Protein AF-A0A5E4ZLG0-F1 (afdb_monomer_lite)

Secondary structure (DSSP, 8-state):
--EEEEEEETTEEEEEEEEE-TTSSEEEEEEEEE-SSS--EE---------BS-HHHHHHHHHHHHHHHHHHHH--

pLDDT: mean 75.84, std 11.66, range [51.03, 87.5]

Organism: NCBI:txid2508302

Structure (mmCIF, N/CA/C/O backbone):
data_AF-A0A5E4ZLG0-F1
#
_entry.id   AF-A0A5E4ZLG0-F1
#
loop_
_atom_site.group_PDB
_atom_site.id
_atom_site.type_symbol
_atom_site.label_atom_id
_atom_site.label_alt_id
_atom_site.label_comp_id
_atom_site.label_asym_id
_atom_site.label_entity_id
_atom_site.label_seq_id
_atom_site.pdbx_PDB_ins_code
_atom_site.Cartn_x
_atom_site.Cartn_y
_atom_site.Cartn_z
_atom_site.occupancy
_atom_site.B_iso_or_equiv
_atom_site.auth_seq_id
_atom_site.auth_comp_id
_atom_site.auth_asym_id
_atom_site.auth_atom_id
_atom_site.pdbx_PDB_model_num
ATOM 1 N N . MET A 1 1 ? 4.670 5.096 -17.182 1.00 51.03 1 MET A N 1
ATOM 2 C CA . MET A 1 1 ? 3.604 6.062 -16.831 1.00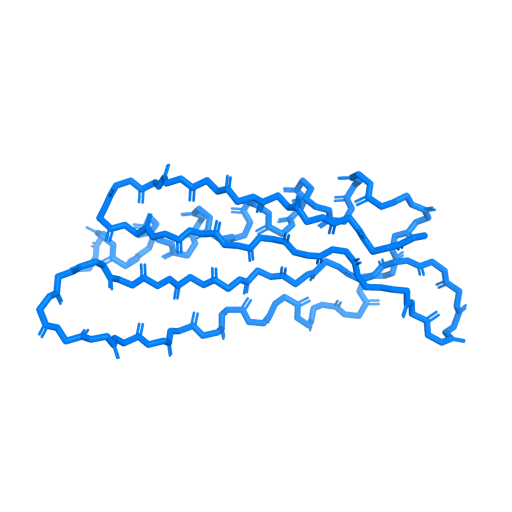 51.03 1 MET A CA 1
ATOM 3 C C . MET A 1 1 ? 3.544 6.090 -15.304 1.00 51.03 1 MET A C 1
ATOM 5 O O . MET A 1 1 ? 4.395 5.467 -14.688 1.00 51.03 1 MET A O 1
ATOM 9 N N . ALA A 1 2 ? 2.670 6.863 -14.664 1.00 62.62 2 ALA A N 1
ATOM 10 C CA . ALA A 1 2 ? 2.408 6.669 -13.235 1.00 62.62 2 ALA A CA 1
ATOM 11 C C . ALA A 1 2 ? 1.072 5.934 -13.132 1.00 62.62 2 ALA A C 1
ATOM 13 O O . ALA A 1 2 ? 0.060 6.462 -13.595 1.00 62.62 2 ALA A O 1
ATOM 14 N N . ALA A 1 3 ? 1.076 4.718 -12.591 1.00 73.06 3 ALA A N 1
ATOM 15 C CA . ALA A 1 3 ? -0.144 3.955 -12.365 1.00 73.06 3 ALA A CA 1
ATOM 16 C C . ALA A 1 3 ? -0.629 4.209 -10.935 1.00 73.06 3 ALA A C 1
ATOM 18 O O . ALA A 1 3 ? 0.166 4.214 -9.995 1.00 73.06 3 ALA A O 1
ATOM 19 N N . VAL A 1 4 ? -1.928 4.460 -10.771 1.00 80.44 4 VAL A N 1
ATOM 20 C CA . VAL A 1 4 ? -2.540 4.743 -9.468 1.00 80.44 4 VAL A CA 1
ATOM 21 C C . VAL A 1 4 ? -3.775 3.869 -9.306 1.00 80.44 4 VAL A C 1
ATOM 23 O O . VAL A 1 4 ? -4.647 3.853 -10.171 1.00 80.44 4 VAL A O 1
ATOM 26 N N . LEU A 1 5 ? -3.850 3.158 -8.186 1.00 83.19 5 LEU A N 1
ATOM 27 C CA . LEU A 1 5 ? -4.985 2.342 -7.785 1.00 83.19 5 LEU A CA 1
ATOM 28 C C . LEU A 1 5 ? -5.562 2.911 -6.492 1.00 83.19 5 LEU A C 1
ATOM 30 O O . LEU A 1 5 ? -4.899 2.926 -5.460 1.00 83.19 5 LEU A O 1
ATOM 34 N N . THR A 1 6 ? -6.812 3.358 -6.533 1.00 85.62 6 THR A N 1
ATOM 35 C CA . THR A 1 6 ? -7.511 3.858 -5.346 1.00 85.62 6 THR A CA 1
ATOM 36 C C . THR A 1 6 ? -8.656 2.927 -4.994 1.00 85.62 6 THR A C 1
ATOM 38 O O . THR A 1 6 ? -9.479 2.601 -5.847 1.00 85.62 6 THR A O 1
ATOM 41 N N . PHE A 1 7 ? -8.727 2.501 -3.738 1.00 86.12 7 PHE A N 1
ATOM 42 C CA . PHE A 1 7 ? -9.811 1.659 -3.248 1.00 86.12 7 PHE A CA 1
ATOM 43 C C . PHE A 1 7 ? -10.165 2.000 -1.803 1.00 86.12 7 PHE A C 1
ATOM 45 O O . PHE A 1 7 ? -9.371 2.567 -1.057 1.00 86.12 7 PHE A O 1
ATOM 52 N N . ARG A 1 8 ? -11.387 1.650 -1.404 1.00 84.69 8 ARG A N 1
ATOM 53 C CA . ARG A 1 8 ? -11.841 1.770 -0.015 1.00 84.69 8 ARG A CA 1
ATOM 54 C C . ARG A 1 8 ? -11.730 0.411 0.655 1.00 84.69 8 ARG A C 1
ATOM 56 O O . ARG A 1 8 ? -12.078 -0.602 0.048 1.00 84.69 8 ARG A O 1
ATOM 63 N N . TYR A 1 9 ? -11.257 0.392 1.892 1.00 85.88 9 TYR A N 1
ATOM 64 C CA . TYR A 1 9 ? -11.157 -0.822 2.691 1.00 85.88 9 TYR A CA 1
ATOM 65 C C . TYR A 1 9 ? -11.485 -0.488 4.144 1.00 85.88 9 TYR A C 1
ATOM 67 O O . TYR A 1 9 ? -10.766 0.278 4.780 1.00 85.88 9 TYR A O 1
ATOM 75 N N . ARG A 1 10 ? -12.594 -1.045 4.652 1.00 84.44 10 ARG A N 1
ATOM 76 C CA . ARG A 1 10 ? -13.183 -0.674 5.953 1.00 84.44 10 ARG A CA 1
ATOM 77 C C . ARG A 1 10 ? -13.440 0.844 6.027 1.00 84.44 10 ARG A C 1
ATOM 79 O O . ARG A 1 10 ? -13.997 1.404 5.083 1.00 84.44 10 ARG A O 1
ATOM 86 N N . ASP A 1 11 ? -12.987 1.500 7.093 1.00 85.06 11 ASP A N 1
ATOM 87 C CA . ASP A 1 11 ? -13.100 2.948 7.316 1.00 85.06 11 ASP A CA 1
ATOM 88 C C . ASP A 1 11 ? -11.917 3.741 6.740 1.00 85.06 11 ASP A C 1
ATOM 90 O O . ASP A 1 11 ? -11.699 4.904 7.088 1.00 85.06 11 ASP A O 1
ATOM 94 N N . TYR A 1 12 ? -11.150 3.117 5.840 1.00 83.50 12 TYR A N 1
ATOM 95 C CA . TYR A 1 12 ? -9.961 3.698 5.237 1.00 83.50 12 TYR A CA 1
ATOM 96 C C . TYR A 1 12 ? -10.112 3.881 3.722 1.00 83.50 12 TYR A C 1
ATOM 98 O O . TYR A 1 12 ? -10.657 3.039 3.001 1.00 83.50 12 TYR A O 1
ATOM 106 N N . SER A 1 13 ? -9.577 4.993 3.228 1.00 85.69 13 SER A N 1
ATOM 107 C CA . SER A 1 13 ? -9.313 5.247 1.816 1.00 85.69 13 SER A CA 1
ATOM 108 C C . SER A 1 13 ? -7.847 4.936 1.531 1.00 85.69 13 SER A C 1
ATOM 110 O O . SER A 1 13 ? -6.962 5.471 2.197 1.00 85.69 13 SER A O 1
ATOM 112 N N . VAL A 1 14 ? -7.588 4.060 0.563 1.00 85.25 14 VAL A N 1
ATOM 113 C CA . VAL A 1 14 ? -6.244 3.603 0.200 1.00 85.25 14 VAL A CA 1
ATOM 114 C C . VAL A 1 14 ? -5.915 4.060 -1.211 1.00 85.25 14 VAL A C 1
ATOM 116 O O . VAL A 1 14 ? -6.669 3.795 -2.147 1.00 85.25 14 VAL A O 1
ATOM 119 N N . ILE A 1 15 ? -4.777 4.726 -1.369 1.00 86.56 15 ILE A N 1
ATOM 120 C CA . ILE A 1 15 ? -4.230 5.170 -2.649 1.00 86.56 15 ILE A CA 1
ATOM 121 C C . ILE A 1 15 ? -2.879 4.486 -2.836 1.00 86.56 15 ILE A C 1
ATOM 123 O O . ILE A 1 15 ? -1.914 4.818 -2.158 1.00 86.56 15 ILE A O 1
ATOM 127 N N . CYS A 1 16 ? -2.800 3.542 -3.762 1.00 85.19 16 CYS A N 1
ATOM 128 C CA . CYS A 1 16 ? -1.554 2.928 -4.195 1.00 85.19 16 CYS A CA 1
ATOM 129 C C . CYS A 1 16 ? -1.059 3.638 -5.456 1.00 85.19 16 CYS A C 1
ATOM 131 O O . CYS A 1 16 ? -1.836 3.862 -6.382 1.00 85.19 16 CYS A O 1
ATOM 133 N N . SER A 1 17 ? 0.219 3.980 -5.516 1.00 83.81 17 SER A N 1
ATOM 134 C CA . SER A 1 17 ? 0.867 4.565 -6.684 1.00 83.81 17 SER A CA 1
ATOM 135 C C . SER A 1 17 ? 2.140 3.799 -7.022 1.00 83.81 17 SER A C 1
ATOM 137 O O . SER A 1 17 ? 2.939 3.480 -6.147 1.00 83.81 17 SER A O 1
ATOM 139 N N . ALA A 1 18 ? 2.331 3.496 -8.302 1.00 84.00 18 ALA A N 1
ATOM 140 C CA . ALA A 1 18 ? 3.595 3.013 -8.833 1.00 84.00 18 ALA A CA 1
ATOM 141 C C . ALA A 1 18 ? 4.368 4.210 -9.388 1.00 84.00 18 ALA A C 1
ATOM 143 O O . ALA A 1 18 ? 3.924 4.874 -10.331 1.00 84.00 18 ALA A O 1
ATOM 144 N N . LEU A 1 19 ? 5.513 4.501 -8.778 1.00 82.25 19 LEU A N 1
ATOM 145 C CA . LEU A 1 19 ? 6.395 5.590 -9.175 1.00 82.25 19 LEU A CA 1
ATOM 146 C C . LEU A 1 19 ? 7.638 5.016 -9.862 1.00 82.25 19 LEU A C 1
ATOM 148 O O . LEU A 1 19 ? 8.215 4.055 -9.357 1.00 82.25 19 LEU A O 1
ATOM 152 N N . PRO A 1 20 ? 8.079 5.578 -10.998 1.00 80.50 20 PRO A N 1
ATOM 153 C CA . PRO A 1 20 ? 9.301 5.128 -11.652 1.00 80.50 20 PRO A CA 1
ATOM 154 C C . PRO A 1 20 ? 10.517 5.396 -10.756 1.00 80.50 20 PRO A C 1
ATOM 156 O O . PRO A 1 20 ? 10.685 6.502 -10.237 1.00 80.50 20 PRO A O 1
ATOM 159 N N . HIS A 1 21 ? 11.373 4.390 -10.589 1.00 79.69 21 HIS A N 1
ATOM 160 C CA . HIS A 1 21 ? 12.554 4.474 -9.736 1.00 79.69 21 HIS A CA 1
ATOM 161 C C . HIS A 1 21 ? 13.806 4.850 -10.555 1.00 79.69 21 HIS A C 1
ATOM 163 O O . HIS A 1 21 ? 14.016 4.308 -11.644 1.00 79.69 21 HIS A O 1
ATOM 169 N N . PRO A 1 22 ? 14.699 5.730 -10.054 1.00 76.88 22 PRO A N 1
ATOM 170 C CA . PRO A 1 22 ? 15.878 6.189 -10.799 1.00 76.88 22 PRO A CA 1
ATOM 171 C C . PRO A 1 22 ? 16.899 5.088 -11.136 1.00 76.88 22 PRO A C 1
ATOM 173 O O . PRO A 1 22 ? 17.697 5.267 -12.052 1.00 76.88 22 PRO A O 1
ATOM 176 N N . LYS A 1 23 ? 16.877 3.942 -10.439 1.00 77.00 23 LYS A N 1
ATOM 177 C CA . LYS A 1 23 ? 17.701 2.758 -10.775 1.00 77.00 23 LYS A CA 1
ATOM 178 C C . LYS A 1 23 ? 17.077 1.855 -11.860 1.00 77.00 23 LYS A C 1
ATOM 180 O O . LYS A 1 23 ? 17.657 0.824 -12.184 1.00 77.00 23 LYS A O 1
ATOM 185 N N . GLY A 1 24 ? 15.932 2.244 -12.425 1.00 77.06 24 GLY A N 1
ATOM 186 C CA . GLY A 1 24 ? 15.107 1.419 -13.309 1.00 77.06 24 GLY A CA 1
ATOM 187 C C . GLY A 1 24 ? 14.033 0.653 -12.534 1.00 77.06 24 GLY A C 1
ATOM 188 O O . GLY A 1 24 ? 14.232 0.324 -11.368 1.00 77.06 24 GLY A O 1
ATOM 189 N N . GLY A 1 25 ? 12.894 0.388 -13.178 1.00 82.19 25 GLY A N 1
ATOM 190 C CA . GLY A 1 25 ? 11.726 -0.245 -12.553 1.00 82.19 25 GLY A CA 1
ATOM 191 C C . GLY A 1 25 ? 10.783 0.744 -11.858 1.00 82.19 25 GLY A C 1
ATOM 192 O O . GLY A 1 25 ? 10.846 1.955 -12.083 1.00 82.19 25 GLY A O 1
ATOM 193 N N . PHE A 1 26 ? 9.900 0.210 -11.020 1.00 80.81 26 PHE A N 1
ATOM 194 C CA . PHE A 1 26 ? 8.828 0.923 -10.337 1.00 80.81 26 PHE A CA 1
ATOM 195 C C . PHE A 1 26 ? 8.823 0.600 -8.847 1.00 80.81 26 PHE A C 1
ATOM 197 O O . PHE A 1 26 ? 8.995 -0.549 -8.444 1.00 80.81 26 PHE A O 1
ATOM 204 N N . THR A 1 27 ? 8.592 1.619 -8.031 1.00 82.50 27 THR A N 1
ATOM 205 C CA . THR A 1 27 ? 8.407 1.495 -6.588 1.00 82.50 27 THR A CA 1
ATOM 206 C C . THR A 1 27 ? 6.936 1.696 -6.263 1.00 82.50 27 THR A C 1
ATOM 208 O O . THR A 1 27 ? 6.319 2.666 -6.713 1.00 82.50 27 THR A O 1
ATOM 211 N N . GLY A 1 28 ? 6.373 0.774 -5.487 1.00 81.00 28 GLY A N 1
ATOM 212 C CA . GLY A 1 28 ? 5.003 0.860 -4.999 1.00 81.00 28 GLY A CA 1
ATOM 213 C C . GLY A 1 28 ? 4.931 1.705 -3.734 1.00 81.00 28 GLY A C 1
ATOM 214 O O . GLY A 1 28 ? 5.635 1.442 -2.762 1.00 81.00 28 GLY A O 1
ATOM 215 N N . LYS A 1 29 ? 4.055 2.703 -3.716 1.00 83.19 29 LYS A N 1
ATOM 216 C CA . LYS A 1 29 ? 3.766 3.529 -2.545 1.00 83.19 29 LYS A CA 1
ATOM 217 C C . LYS A 1 29 ? 2.290 3.415 -2.198 1.00 83.19 29 LYS A C 1
ATOM 219 O O . LYS A 1 29 ? 1.443 3.596 -3.065 1.00 83.19 29 LYS A O 1
ATOM 224 N N . ALA A 1 30 ? 1.971 3.117 -0.943 1.00 83.06 30 ALA A N 1
ATOM 225 C CA . ALA A 1 30 ? 0.601 3.126 -0.449 1.00 83.06 30 ALA A CA 1
ATOM 226 C C . ALA A 1 30 ? 0.366 4.303 0.499 1.00 83.06 30 ALA A C 1
ATOM 228 O O . ALA A 1 30 ? 1.157 4.587 1.390 1.00 83.06 30 ALA A O 1
ATOM 229 N N . LEU A 1 31 ? -0.756 4.986 0.336 1.00 82.38 31 LEU A N 1
ATOM 230 C CA . LEU A 1 31 ? -1.195 6.050 1.222 1.00 82.38 31 LEU A CA 1
ATOM 231 C C . LEU A 1 31 ? -2.553 5.663 1.793 1.00 82.38 31 LEU A C 1
ATOM 233 O O . LEU A 1 31 ? -3.480 5.356 1.046 1.00 82.38 31 LEU A O 1
ATOM 237 N N . VAL A 1 32 ? -2.658 5.652 3.121 1.00 81.31 32 VAL A N 1
ATOM 238 C CA . VAL A 1 32 ? -3.839 5.179 3.841 1.00 81.31 32 VAL A CA 1
ATOM 239 C C . VAL A 1 32 ? -4.431 6.342 4.643 1.00 81.31 32 VAL A C 1
ATOM 241 O O . VAL A 1 32 ? -3.753 7.006 5.425 1.00 81.31 32 VAL A O 1
ATOM 244 N N . GLN A 1 33 ? -5.713 6.625 4.435 1.00 78.62 33 GLN A N 1
ATOM 245 C CA . GLN A 1 33 ? -6.427 7.737 5.067 1.00 78.62 33 GLN A CA 1
ATOM 246 C C . GLN A 1 33 ? -7.634 7.216 5.836 1.00 78.62 33 GLN A C 1
ATOM 248 O O . GLN A 1 33 ? -8.475 6.538 5.257 1.00 78.62 33 GLN A O 1
ATOM 253 N N . ILE A 1 34 ? -7.751 7.566 7.117 1.00 78.81 34 ILE A N 1
ATOM 254 C CA . ILE A 1 34 ? -8.945 7.281 7.928 1.00 78.81 34 ILE A CA 1
ATOM 255 C C . ILE A 1 34 ? -10.066 8.251 7.541 1.00 78.81 34 ILE A C 1
ATOM 257 O O . ILE A 1 34 ? -9.829 9.452 7.409 1.00 78.81 34 ILE A O 1
ATOM 261 N N . ILE A 1 35 ? -11.284 7.735 7.370 1.00 73.62 35 ILE A N 1
ATOM 262 C CA . ILE A 1 35 ? -12.455 8.507 6.924 1.00 73.62 35 ILE A CA 1
ATOM 263 C C . ILE A 1 35 ? -13.225 9.131 8.111 1.00 73.62 35 ILE A C 1
ATOM 265 O O . ILE A 1 35 ? -14.022 10.050 7.921 1.00 73.62 35 ILE A O 1
ATOM 269 N N . GLU A 1 36 ? -12.958 8.718 9.351 1.00 63.31 36 GLU A N 1
ATOM 270 C CA . GLU A 1 36 ? -13.608 9.27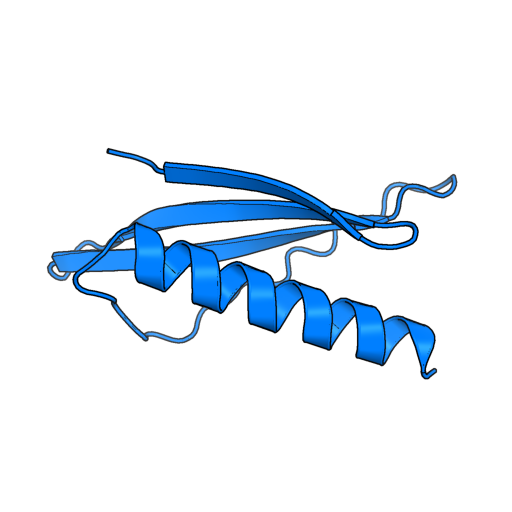6 10.542 1.00 63.31 36 GLU A CA 1
ATOM 271 C C . GLU A 1 36 ? -12.964 10.579 11.036 1.00 63.31 36 GLU A C 1
ATOM 273 O O . GLU A 1 36 ? -11.881 10.551 11.612 1.00 63.31 36 GLU A O 1
ATOM 278 N N . GLY A 1 37 ? -13.681 11.702 10.870 1.00 58.69 37 GLY A N 1
ATOM 279 C CA . GLY A 1 37 ? -13.740 12.891 11.752 1.00 58.69 37 GLY A CA 1
ATOM 280 C C . GLY A 1 37 ? -12.475 13.729 12.007 1.00 58.69 37 GLY A C 1
ATOM 281 O O . GLY A 1 37 ? -12.569 14.933 12.231 1.00 58.69 37 GLY A O 1
ATOM 282 N N . MET A 1 38 ? -11.291 13.138 11.941 1.00 53.59 38 MET A N 1
ATOM 283 C CA . MET A 1 38 ? -9.985 13.768 11.996 1.00 53.59 38 MET A CA 1
ATOM 284 C C . MET A 1 38 ? -9.119 13.057 10.970 1.00 53.59 38 MET A C 1
ATOM 286 O O . MET A 1 38 ? -8.743 11.901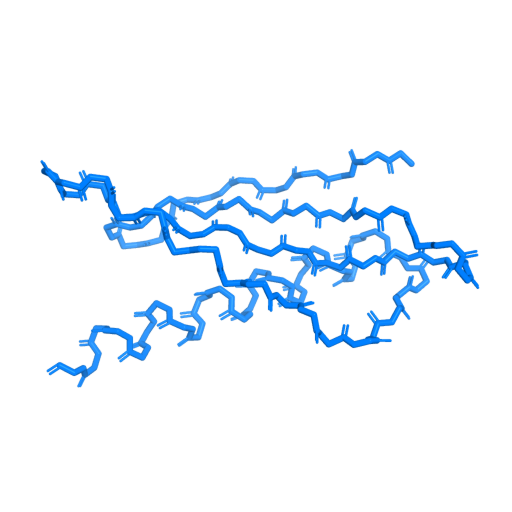 11.150 1.00 53.59 38 MET A O 1
ATOM 290 N N . ILE A 1 39 ? -8.807 13.765 9.888 1.00 51.94 39 ILE A N 1
ATOM 291 C CA . ILE A 1 39 ? -7.939 13.293 8.815 1.00 51.94 39 ILE A CA 1
ATOM 292 C C . ILE A 1 39 ? -6.555 12.986 9.412 1.00 51.94 39 ILE A C 1
ATOM 294 O O . 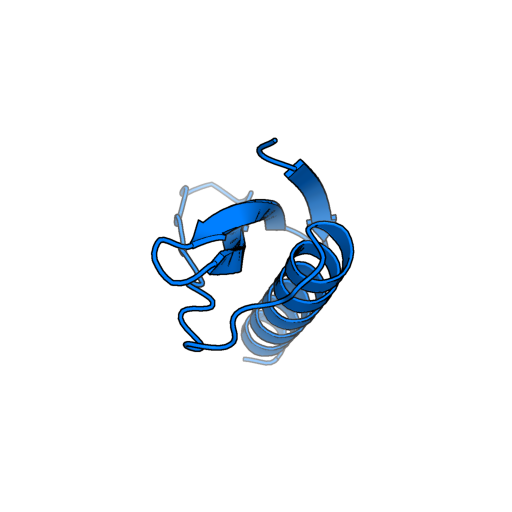ILE A 1 39 ? -5.690 13.853 9.514 1.00 51.94 39 ILE A O 1
ATOM 298 N N . ARG A 1 40 ? -6.337 11.743 9.845 1.00 56.78 40 ARG A N 1
ATOM 299 C CA . ARG A 1 40 ? -5.003 11.218 10.127 1.00 56.78 40 ARG A CA 1
ATOM 300 C C . ARG A 1 40 ? -4.484 10.660 8.811 1.00 56.78 40 ARG A C 1
ATOM 302 O O . ARG A 1 40 ? -4.818 9.542 8.429 1.00 56.78 40 ARG A O 1
ATOM 309 N N . HIS A 1 41 ? -3.702 11.464 8.093 1.00 55.97 41 HIS A N 1
ATOM 310 C CA . HIS A 1 41 ? -2.896 10.965 6.982 1.00 55.97 41 HIS A CA 1
ATOM 311 C C . HIS A 1 41 ? -1.808 10.066 7.570 1.00 55.97 41 HIS A C 1
ATOM 313 O O . HIS A 1 41 ? -0.855 10.565 8.162 1.00 55.97 41 HIS A O 1
ATOM 319 N N . HIS A 1 42 ? -1.979 8.748 7.467 1.00 59.12 42 HIS A N 1
ATOM 320 C CA . HIS A 1 42 ? -0.883 7.814 7.689 1.00 59.12 42 HIS A CA 1
ATOM 321 C C . HIS A 1 42 ? -0.342 7.409 6.326 1.00 59.12 42 HIS A C 1
ATOM 323 O O . HIS A 1 42 ? -0.915 6.608 5.588 1.00 59.12 42 HIS A O 1
ATOM 329 N N . GLU A 1 43 ? 0.776 8.024 5.971 1.00 56.31 43 GLU A N 1
ATOM 330 C CA . GLU A 1 43 ? 1.547 7.608 4.816 1.00 56.31 43 GLU A CA 1
ATOM 331 C C . GLU A 1 43 ? 2.283 6.324 5.209 1.00 56.31 43 GLU A C 1
ATOM 333 O O . GLU A 1 43 ? 3.311 6.353 5.884 1.00 56.31 43 GLU A O 1
ATOM 338 N N . VAL A 1 44 ? 1.697 5.175 4.867 1.00 55.88 44 VAL A N 1
ATOM 339 C CA . VAL A 1 44 ? 2.369 3.881 5.006 1.00 55.88 44 VAL A CA 1
ATOM 340 C C . VAL A 1 44 ? 3.324 3.766 3.833 1.00 55.88 44 VAL A C 1
ATOM 342 O O . VAL A 1 44 ? 3.034 3.148 2.812 1.00 55.88 44 VAL A O 1
ATOM 345 N N . GLU A 1 45 ? 4.464 4.432 3.956 1.00 54.62 45 GLU A N 1
ATOM 346 C CA . GLU A 1 45 ? 5.470 4.385 2.917 1.00 54.62 45 GLU A CA 1
ATOM 347 C C . GLU A 1 45 ? 6.052 2.970 2.859 1.00 54.62 45 GLU A C 1
ATOM 349 O O . GLU A 1 45 ? 6.859 2.564 3.695 1.00 54.62 45 GLU A O 1
ATOM 354 N N . THR A 1 46 ? 5.636 2.198 1.856 1.00 55.50 46 THR A N 1
ATOM 355 C CA . THR A 1 46 ? 6.322 0.984 1.413 1.00 55.50 46 THR A CA 1
ATOM 356 C C . THR A 1 46 ? 7.650 1.361 0.756 1.00 55.50 46 THR A C 1
ATOM 358 O O . THR A 1 46 ? 7.908 1.041 -0.394 1.00 55.50 46 THR A O 1
ATOM 361 N N . LEU A 1 47 ? 8.528 2.040 1.498 1.00 51.03 47 LEU A N 1
ATOM 362 C CA . LEU A 1 47 ? 9.958 2.130 1.205 1.00 51.03 47 LEU A CA 1
ATOM 363 C C . LEU A 1 47 ? 10.611 0.807 1.606 1.00 51.03 47 LEU A C 1
ATOM 365 O O . LEU A 1 47 ? 11.500 0.742 2.451 1.00 51.03 47 LEU A O 1
ATOM 369 N N . LYS A 1 48 ? 10.144 -0.288 1.019 1.00 51.38 48 LYS A N 1
ATOM 370 C CA . LYS A 1 48 ? 11.067 -1.379 0.769 1.00 51.38 48 LYS A CA 1
ATOM 371 C C . LYS A 1 48 ? 11.784 -0.953 -0.503 1.00 51.38 48 LYS A C 1
ATOM 373 O O . LYS A 1 48 ? 11.121 -0.617 -1.476 1.00 51.38 48 LYS A O 1
ATOM 378 N N . ASP A 1 49 ? 13.113 -0.951 -0.500 1.00 56.50 49 ASP A N 1
ATOM 379 C CA . ASP A 1 49 ? 13.974 -0.761 -1.687 1.00 56.50 49 ASP A CA 1
ATOM 380 C C . ASP A 1 49 ? 13.710 -1.810 -2.806 1.00 56.50 49 ASP A C 1
ATOM 382 O O . ASP A 1 49 ? 14.514 -1.997 -3.720 1.00 56.50 49 ASP A O 1
ATOM 386 N N . ASP A 1 50 ? 12.580 -2.513 -2.743 1.00 66.38 50 ASP A N 1
ATOM 387 C CA . ASP A 1 50 ? 12.112 -3.493 -3.693 1.00 66.38 50 ASP A CA 1
ATOM 388 C C . ASP A 1 50 ? 11.632 -2.723 -4.931 1.00 66.38 50 ASP A C 1
ATOM 390 O O . ASP A 1 50 ? 10.623 -2.016 -4.954 1.00 66.38 50 ASP A O 1
ATOM 394 N N . THR A 1 51 ? 12.474 -2.769 -5.960 1.00 70.56 51 THR A N 1
ATOM 395 C CA . THR A 1 51 ? 12.193 -2.166 -7.257 1.00 70.56 51 THR A CA 1
ATOM 396 C C . THR A 1 51 ? 11.595 -3.242 -8.147 1.00 70.56 51 THR A C 1
ATOM 398 O O . THR A 1 51 ? 12.236 -4.263 -8.403 1.00 70.56 51 THR A O 1
ATOM 401 N N . HIS A 1 52 ? 10.373 -3.032 -8.626 1.00 77.75 52 HIS A N 1
ATOM 402 C CA . HIS A 1 52 ? 9.669 -4.015 -9.444 1.00 77.75 52 HIS A CA 1
ATOM 403 C C . HIS A 1 52 ? 9.832 -3.706 -10.933 1.00 77.75 52 HIS A C 1
ATOM 405 O O . HIS A 1 52 ? 9.859 -2.538 -11.326 1.00 77.75 52 HIS A O 1
ATOM 411 N N . PRO A 1 53 ? 9.924 -4.728 -11.796 1.00 76.06 53 PRO A N 1
ATOM 412 C CA . PRO A 1 53 ? 9.984 -4.521 -13.240 1.00 76.06 53 PRO A CA 1
ATOM 413 C C . PRO A 1 53 ? 8.638 -4.069 -13.836 1.00 76.06 53 PRO A C 1
ATOM 415 O O . PRO A 1 53 ? 8.633 -3.513 -14.931 1.00 76.06 53 PRO A O 1
ATOM 418 N N . ASP A 1 54 ? 7.523 -4.282 -13.127 1.00 81.56 54 ASP A N 1
ATOM 419 C CA . ASP A 1 54 ? 6.160 -4.000 -13.587 1.00 81.56 54 ASP A CA 1
ATOM 420 C C . ASP A 1 54 ? 5.431 -3.031 -12.635 1.00 81.56 54 ASP A C 1
ATOM 422 O O . ASP A 1 54 ? 5.459 -3.195 -11.410 1.00 81.56 54 ASP A O 1
ATOM 426 N N . GLU A 1 55 ? 4.760 -2.031 -13.219 1.00 82.25 55 GLU A N 1
ATOM 427 C CA . GLU A 1 55 ? 3.874 -1.087 -12.527 1.00 82.25 55 GLU A CA 1
ATOM 428 C C . GLU A 1 55 ? 2.763 -1.837 -11.772 1.00 82.25 55 GLU A C 1
ATOM 430 O O . GLU A 1 55 ? 2.410 -1.459 -10.652 1.00 82.25 55 GLU A O 1
ATOM 435 N N . GLN A 1 56 ? 2.233 -2.921 -12.352 1.00 82.25 56 GLN A N 1
ATOM 436 C CA . GLN A 1 56 ? 1.136 -3.679 -11.756 1.00 82.25 56 GLN A CA 1
ATOM 437 C C . GLN A 1 56 ? 1.577 -4.457 -10.511 1.00 82.25 56 GLN A C 1
ATOM 439 O O . GLN A 1 56 ? 0.889 -4.405 -9.492 1.00 82.25 56 GLN A O 1
ATOM 444 N N . THR A 1 57 ? 2.748 -5.099 -10.543 1.00 82.62 57 THR A N 1
ATOM 445 C CA . THR A 1 57 ? 3.308 -5.778 -9.362 1.00 82.62 57 THR A CA 1
ATOM 446 C C . THR A 1 57 ? 3.548 -4.793 -8.219 1.00 82.62 57 THR A C 1
ATOM 448 O O . THR A 1 57 ? 3.158 -5.065 -7.086 1.00 82.62 57 THR A O 1
ATOM 451 N N . ALA A 1 58 ? 4.102 -3.613 -8.516 1.00 81.69 58 ALA A N 1
ATOM 452 C CA . ALA A 1 58 ? 4.318 -2.569 -7.515 1.00 81.69 58 ALA A CA 1
ATOM 453 C C . ALA A 1 58 ? 3.002 -2.094 -6.863 1.00 81.69 58 ALA A C 1
ATOM 455 O O . ALA A 1 58 ? 2.953 -1.854 -5.654 1.00 81.69 58 ALA A O 1
ATOM 456 N N . LEU A 1 59 ? 1.920 -1.975 -7.643 1.00 83.75 59 LEU A N 1
ATOM 457 C CA . LEU A 1 59 ? 0.594 -1.621 -7.125 1.00 83.75 59 LEU A CA 1
ATOM 458 C C . LEU A 1 59 ? -0.028 -2.733 -6.277 1.00 83.75 59 LEU A C 1
ATOM 460 O O . LEU A 1 59 ? -0.599 -2.445 -5.223 1.00 83.75 59 LEU A O 1
ATOM 464 N N . GLU A 1 60 ? 0.061 -3.984 -6.726 1.00 85.75 60 GLU A N 1
ATOM 465 C CA . GLU A 1 60 ? -0.480 -5.136 -6.004 1.00 85.75 60 GLU A CA 1
ATOM 466 C C . GLU A 1 60 ? 0.205 -5.291 -4.642 1.00 85.75 60 GLU A C 1
ATOM 468 O O . GLU A 1 60 ? -0.485 -5.375 -3.623 1.00 85.75 60 GLU A O 1
ATOM 473 N N . GLU A 1 61 ? 1.536 -5.210 -4.589 1.00 84.12 61 GLU A N 1
ATOM 474 C CA . GLU A 1 61 ? 2.286 -5.276 -3.331 1.00 84.12 61 GLU A CA 1
ATOM 475 C C . GLU A 1 61 ? 1.949 -4.117 -2.389 1.00 84.12 61 GLU A C 1
ATOM 477 O O . GLU A 1 61 ? 1.640 -4.344 -1.214 1.00 84.12 61 GLU A O 1
ATOM 482 N N . ALA A 1 62 ? 1.904 -2.883 -2.905 1.00 83.69 62 ALA A N 1
ATOM 483 C CA . ALA A 1 62 ? 1.490 -1.720 -2.123 1.00 83.69 62 ALA A CA 1
ATOM 484 C C . ALA A 1 62 ? 0.073 -1.903 -1.544 1.00 83.69 62 ALA A C 1
ATOM 486 O O . ALA A 1 62 ? -0.182 -1.562 -0.386 1.00 83.69 62 ALA A O 1
ATOM 487 N N . SER A 1 63 ? -0.849 -2.494 -2.311 1.00 84.56 63 SER A N 1
ATOM 488 C CA . SER A 1 63 ? -2.219 -2.760 -1.855 1.00 84.56 63 SER A CA 1
ATOM 489 C C . SER A 1 63 ? -2.287 -3.809 -0.740 1.00 84.56 63 SER A C 1
ATOM 491 O O . SER A 1 63 ? -3.079 -3.664 0.196 1.00 84.56 63 SER A O 1
ATOM 493 N N . VAL A 1 64 ? -1.440 -4.842 -0.804 1.00 87.19 64 VAL A N 1
ATOM 494 C CA . VAL A 1 64 ? -1.356 -5.903 0.208 1.00 87.19 64 VAL A CA 1
ATOM 495 C C . VAL A 1 64 ? -0.799 -5.346 1.512 1.00 87.19 64 VAL A C 1
ATOM 497 O O . VAL A 1 64 ? -1.385 -5.581 2.570 1.00 87.19 64 VAL A O 1
ATOM 500 N N . VAL A 1 65 ? 0.274 -4.551 1.447 1.00 84.56 65 VAL A N 1
ATOM 501 C CA . VAL A 1 65 ? 0.860 -3.923 2.640 1.00 84.56 65 VAL A CA 1
ATOM 502 C C . VAL A 1 65 ? -0.118 -2.944 3.285 1.00 84.56 65 VAL A C 1
ATOM 504 O O . VAL A 1 65 ? -0.284 -2.965 4.504 1.00 84.56 65 VAL A O 1
ATOM 507 N N . ALA A 1 66 ? -0.823 -2.138 2.485 1.00 84.06 66 ALA A N 1
ATOM 508 C CA . ALA A 1 66 ? -1.840 -1.223 2.996 1.00 84.06 66 ALA A CA 1
A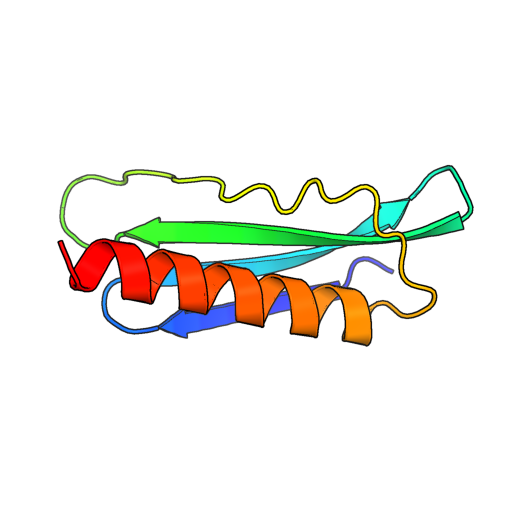TOM 509 C C . ALA A 1 66 ? -2.942 -1.958 3.772 1.00 84.06 66 ALA A C 1
ATOM 511 O O . ALA A 1 66 ? -3.304 -1.548 4.874 1.00 84.06 66 ALA A O 1
ATOM 512 N N . ARG A 1 67 ? -3.452 -3.071 3.226 1.00 86.38 67 ARG A N 1
ATOM 513 C CA . ARG A 1 67 ? -4.467 -3.897 3.898 1.00 86.38 67 ARG A CA 1
ATOM 514 C C . ARG A 1 67 ? -3.937 -4.515 5.184 1.00 86.38 67 ARG A C 1
ATOM 516 O O . ARG A 1 67 ? -4.603 -4.402 6.204 1.00 86.38 67 ARG A O 1
ATOM 523 N N . ALA A 1 68 ? -2.736 -5.093 5.151 1.00 86.31 68 ALA A N 1
ATOM 524 C CA . ALA A 1 68 ? -2.112 -5.689 6.330 1.00 86.31 68 ALA A CA 1
ATOM 525 C C . ALA A 1 68 ? -1.920 -4.662 7.457 1.00 86.31 68 ALA A C 1
ATOM 527 O O . ALA A 1 68 ? -2.174 -4.964 8.622 1.00 86.31 68 ALA A O 1
ATOM 528 N N . TRP A 1 69 ? -1.528 -3.431 7.112 1.00 84.94 69 TRP A N 1
ATOM 529 C CA . TRP A 1 69 ? -1.429 -2.340 8.076 1.00 84.94 69 TRP A CA 1
ATOM 530 C C . TRP A 1 69 ? -2.798 -1.963 8.659 1.00 84.94 69 TRP A C 1
ATOM 532 O O . TRP A 1 69 ? -2.924 -1.873 9.878 1.00 84.94 69 TRP A O 1
ATOM 542 N N . ILE A 1 70 ? -3.832 -1.803 7.822 1.00 83.56 70 ILE A N 1
ATOM 543 C CA . ILE A 1 70 ? -5.206 -1.509 8.275 1.00 83.56 70 ILE A CA 1
ATOM 544 C C . ILE A 1 70 ? -5.729 -2.616 9.195 1.00 83.56 70 ILE A C 1
ATOM 546 O O . ILE A 1 70 ? -6.315 -2.332 10.240 1.00 83.56 70 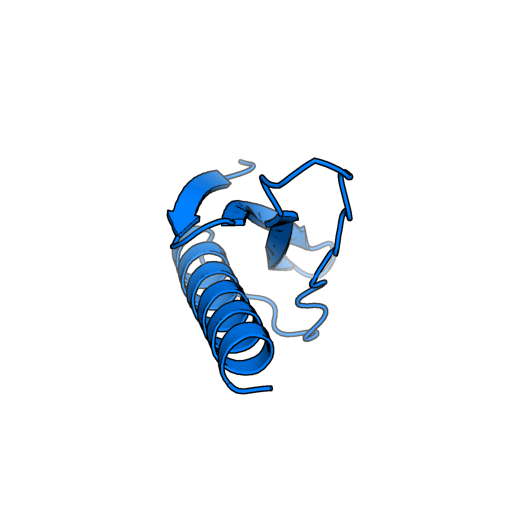ILE A O 1
ATOM 550 N N . ASP A 1 71 ? -5.512 -3.878 8.828 1.00 87.50 71 ASP A N 1
ATOM 551 C CA . ASP A 1 71 ? -5.931 -5.024 9.629 1.00 87.50 71 ASP A CA 1
ATOM 552 C C . ASP A 1 71 ? -5.210 -5.041 10.989 1.00 87.50 71 ASP A C 1
ATOM 554 O O . ASP A 1 71 ? -5.850 -5.309 12.005 1.00 87.50 71 ASP A O 1
ATOM 558 N N . ALA A 1 72 ? -3.924 -4.667 11.041 1.00 84.12 72 ALA A N 1
ATOM 559 C CA . ALA A 1 72 ? -3.185 -4.503 12.294 1.00 84.12 72 ALA A CA 1
ATOM 560 C C . ALA A 1 72 ? -3.722 -3.349 13.162 1.00 84.12 72 ALA A C 1
ATOM 562 O O . ALA A 1 72 ? -3.775 -3.494 14.380 1.00 84.12 72 ALA A O 1
ATOM 563 N N . GLN A 1 73 ? -4.158 -2.233 12.561 1.00 79.00 73 GLN A N 1
ATOM 564 C CA . GLN A 1 73 ? -4.782 -1.127 13.305 1.00 79.00 73 GLN A CA 1
ATOM 565 C C . GLN A 1 73 ? -6.147 -1.504 13.893 1.00 79.00 73 GLN A C 1
ATOM 567 O O . GLN A 1 73 ? -6.510 -1.003 14.948 1.00 79.00 73 GLN A O 1
ATOM 572 N N . HIS A 1 74 ? -6.907 -2.377 13.228 1.00 72.88 74 HIS A N 1
ATOM 573 C CA . HIS A 1 74 ? -8.198 -2.860 13.733 1.00 72.88 74 HIS A CA 1
ATOM 574 C C . HIS A 1 74 ? -8.091 -4.007 14.746 1.00 72.88 74 HIS A C 1
ATOM 576 O O . HIS A 1 74 ? -9.090 -4.342 15.379 1.00 72.88 74 HIS A O 1
ATOM 582 N N . ALA A 1 75 ? -6.936 -4.665 14.837 1.00 71.12 75 ALA A N 1
ATOM 583 C CA . ALA A 1 75 ? -6.698 -5.738 15.798 1.00 71.12 75 ALA A CA 1
ATOM 584 C C . ALA A 1 75 ? -6.228 -5.225 17.175 1.00 71.12 75 ALA A C 1
ATOM 586 O O . ALA A 1 75 ? -6.145 -6.025 18.108 1.00 71.12 75 ALA A O 1
ATOM 587 N N . ALA A 1 76 ? -5.907 -3.930 17.283 1.00 51.69 76 ALA A N 1
ATOM 588 C CA . ALA A 1 76 ? -5.491 -3.239 18.504 1.00 51.69 76 ALA A CA 1
ATOM 589 C C . ALA A 1 76 ? -6.671 -2.515 19.170 1.00 51.69 76 ALA A C 1
ATOM 591 O O . ALA A 1 76 ? -6.683 -2.473 20.421 1.00 51.69 76 ALA A O 1
#

Radius of gyration: 12.58 Å; chains: 1; bounding box: 31×20×35 Å

Foldseek 3Di:
DKDWDWDDDDQKTKIWIWDADPVGATAIWIWIFGNPDDTPTDRPGPPPVDGHNDRVVNRVVNVVVRVVVVVVVVVD

Sequence (76 aa):
MAAVLTFRYRDYSVICSALPHPKGGFTGKALVQIIEGMIRHHEVETLKDDTHPDEQTALEEASVVARAWIDAQHAA